Protein AF-T4VPU9-F1 (afdb_monomer)

pLDDT: mean 90.53, std 13.47, range [40.97, 97.75]

Organism: NCBI:txid1233171

Solvent-accessible surface area (backbone atoms only — not comparable to full-atom values): 3267 Å² total; per-residue (Å²): 131,86,62,66,75,38,49,59,52,52,42,48,36,46,71,36,63,43,97,87,70,46,51,73,33,54,72,66,60,52,51,51,33,37,80,66,69,47,38,49,57,69,51,43,23,69,64,70,74,44,82,73,78,135

InterPro domains:
  IPR010022 Protein of unknown function XkdX [PF09693] (22-52)

Foldseek 3Di:
DPLPVLLVVVLCQQPDADPVRHGNDDLVVLLVCCVVVSDPQVSSCVSPVDGRDD

Secondary structure (DSSP, 8-state):
---HHHHHHHHHHHHPBPTTSSBSS-HHHHHHHHHTTSS-HHHHHHHHSS----

Nearest PDB structures (foldseek):
  2xf6-assembly1_A  TM=6.928E-01  e=3.421E-01  Bacillus phage SPP1
  2xf5-assembly1_A  TM=6.984E-01  e=4.453E-01  Bacillus phage SPP1
  8s9t-assembly1_C  TM=5.178E-01  e=4.194E+00  Synechocystis sp. PCC 6803
  8ouw-assembly1_5  TM=3.597E-01  e=6.229E+00  Caenorhabditis elegans

Structure (mmCIF, N/CA/C/O backbone):
data_AF-T4VPU9-F1
#
_entry.id   AF-T4VPU9-F1
#
loop_
_atom_site.group_PDB
_atom_site.id
_atom_site.type_symbol
_atom_site.label_atom_id
_atom_site.label_alt_id
_atom_site.label_comp_id
_atom_site.label_asym_id
_atom_site.label_entity_id
_atom_site.label_seq_id
_atom_site.pdbx_PDB_ins_code
_atom_site.Cartn_x
_atom_site.Cartn_y
_atom_site.Cartn_z
_atom_site.occupancy
_atom_site.B_iso_or_equiv
_atom_site.auth_seq_id
_atom_site.auth_comp_id
_atom_site.auth_asym_id
_atom_site.aut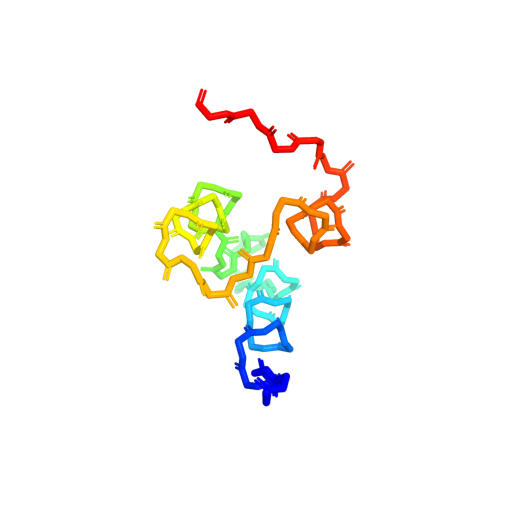h_atom_id
_atom_site.pdbx_PDB_model_num
ATOM 1 N N . MET A 1 1 ? -19.583 -7.786 -3.405 1.00 40.97 1 MET A N 1
ATOM 2 C CA . MET A 1 1 ? -18.701 -8.357 -4.444 1.00 40.97 1 MET A CA 1
ATOM 3 C C . MET A 1 1 ? -17.282 -8.024 -4.018 1.00 40.97 1 MET A C 1
ATOM 5 O O . MET A 1 1 ? -16.937 -6.852 -4.006 1.00 40.97 1 MET A O 1
ATOM 9 N N . MET A 1 2 ? -16.533 -9.007 -3.512 1.00 43.38 2 MET A N 1
ATOM 10 C CA . MET A 1 2 ? -15.168 -8.789 -3.018 1.00 43.38 2 MET A CA 1
ATOM 11 C C . MET A 1 2 ? -14.296 -8.406 -4.222 1.00 43.38 2 MET A C 1
ATOM 13 O O . MET A 1 2 ? -14.364 -9.071 -5.256 1.00 43.38 2 MET A O 1
ATOM 17 N N . ASN A 1 3 ? -13.544 -7.314 -4.141 1.00 53.94 3 ASN A N 1
ATOM 18 C CA . ASN A 1 3 ? -12.793 -6.780 -5.274 1.00 53.94 3 ASN A CA 1
ATOM 19 C C . ASN A 1 3 ? -11.385 -7.403 -5.284 1.00 53.94 3 ASN A C 1
ATOM 21 O O . ASN A 1 3 ? -10.410 -6.747 -4.934 1.00 53.94 3 ASN A O 1
ATOM 25 N N . TRP A 1 4 ? -11.286 -8.689 -5.649 1.00 52.97 4 TRP A N 1
ATOM 26 C CA . TRP A 1 4 ? -10.026 -9.465 -5.634 1.00 52.97 4 TRP A CA 1
ATOM 27 C C . TRP A 1 4 ? -8.919 -8.805 -6.477 1.00 52.97 4 TRP A C 1
ATOM 29 O O . TRP A 1 4 ? -7.738 -8.918 -6.182 1.00 52.97 4 TRP A O 1
ATOM 39 N N . LEU A 1 5 ? -9.299 -8.007 -7.479 1.00 60.66 5 LEU A N 1
ATOM 40 C CA . LEU A 1 5 ? -8.364 -7.260 -8.324 1.00 60.66 5 LEU A CA 1
ATOM 41 C C . LEU A 1 5 ? -7.657 -6.095 -7.606 1.00 60.66 5 LEU A C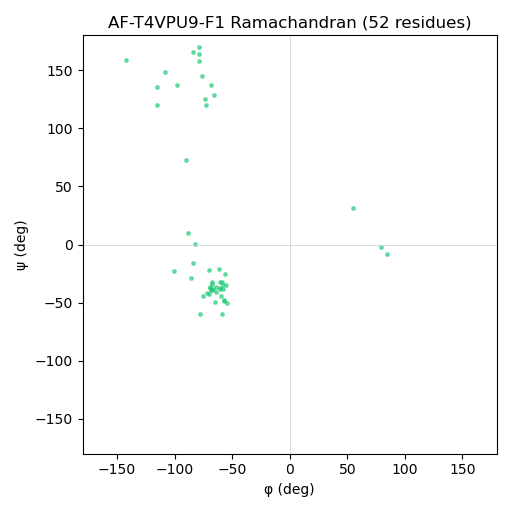 1
ATOM 43 O O . LEU A 1 5 ? -6.628 -5.629 -8.094 1.00 60.66 5 LEU A O 1
ATOM 47 N N . GLY A 1 6 ? -8.220 -5.581 -6.507 1.00 79.62 6 GLY A N 1
ATOM 48 C CA . GLY A 1 6 ? -7.643 -4.476 -5.739 1.00 79.62 6 GLY A CA 1
ATOM 49 C C . GLY A 1 6 ? -6.501 -4.955 -4.853 1.00 79.62 6 GLY A C 1
ATOM 50 O O . GLY A 1 6 ? -5.363 -4.526 -5.038 1.00 79.62 6 GLY A O 1
ATOM 51 N N . PHE A 1 7 ? -6.814 -5.880 -3.943 1.00 91.06 7 PH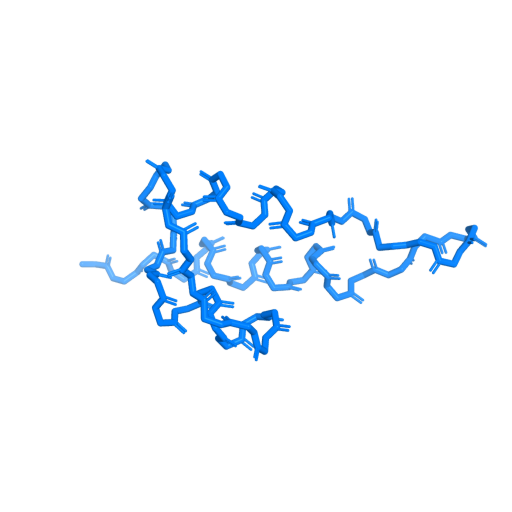E A N 1
ATOM 52 C CA . PHE A 1 7 ? -5.873 -6.405 -2.956 1.00 91.06 7 PHE A CA 1
ATOM 53 C C . PHE A 1 7 ? -4.644 -7.049 -3.608 1.00 91.06 7 PHE A C 1
ATOM 55 O O . PHE A 1 7 ? -3.538 -6.539 -3.431 1.00 91.06 7 PHE A O 1
ATOM 62 N N . ASP A 1 8 ? -4.839 -8.082 -4.437 1.00 92.94 8 ASP A N 1
ATOM 63 C CA . ASP A 1 8 ? -3.742 -8.876 -5.015 1.00 92.94 8 ASP A CA 1
ATOM 64 C C . ASP A 1 8 ? -2.766 -8.002 -5.820 1.00 92.94 8 ASP A C 1
ATOM 66 O O . ASP A 1 8 ? -1.547 -8.173 -5.784 1.00 92.94 8 ASP A O 1
ATOM 70 N N . LYS A 1 9 ? -3.299 -7.008 -6.541 1.00 92.62 9 LYS A N 1
ATOM 71 C CA . LYS A 1 9 ? -2.494 -6.097 -7.360 1.00 92.62 9 LYS A CA 1
ATOM 72 C C . LYS A 1 9 ? -1.677 -5.128 -6.509 1.00 92.62 9 LYS A C 1
ATOM 74 O O . LYS A 1 9 ? -0.525 -4.852 -6.842 1.00 92.62 9 LYS A O 1
ATOM 79 N N . ILE A 1 10 ? -2.266 -4.589 -5.442 1.00 95.62 10 ILE A N 1
ATOM 80 C CA . ILE A 1 10 ? -1.574 -3.658 -4.544 1.00 95.62 10 ILE A CA 1
ATOM 81 C C . ILE A 1 10 ? -0.514 -4.407 -3.736 1.00 95.62 10 ILE A C 1
ATOM 83 O O . ILE A 1 10 ? 0.611 -3.922 -3.628 1.00 95.62 10 ILE A O 1
ATOM 87 N N . GLU A 1 11 ? -0.836 -5.604 -3.243 1.00 96.25 11 GLU A N 1
ATOM 88 C CA . GLU A 1 11 ? 0.120 -6.488 -2.578 1.00 96.25 11 GLU A CA 1
ATOM 89 C C . GLU A 1 11 ? 1.305 -6.804 -3.497 1.00 96.25 11 GLU A C 1
ATOM 91 O O . GLU A 1 11 ? 2.461 -6.623 -3.107 1.00 96.25 11 GLU A O 1
ATOM 96 N N . TYR A 1 12 ? 1.033 -7.198 -4.746 1.00 95.56 12 TYR A N 1
ATOM 97 C CA . TYR A 1 12 ? 2.074 -7.452 -5.738 1.00 95.56 12 TYR A CA 1
ATOM 98 C C . TYR A 1 12 ? 2.966 -6.223 -5.959 1.00 95.56 12 TYR A C 1
ATOM 100 O O . TYR A 1 12 ? 4.192 -6.340 -5.929 1.00 95.56 12 TYR A O 1
ATOM 108 N N . PHE A 1 13 ? 2.389 -5.033 -6.146 1.00 95.00 13 PHE A N 1
ATOM 109 C CA . PHE A 1 13 ? 3.177 -3.819 -6.374 1.00 95.00 13 PHE A CA 1
ATOM 110 C C . PHE A 1 13 ? 3.998 -3.392 -5.158 1.00 95.00 13 PHE A C 1
ATOM 112 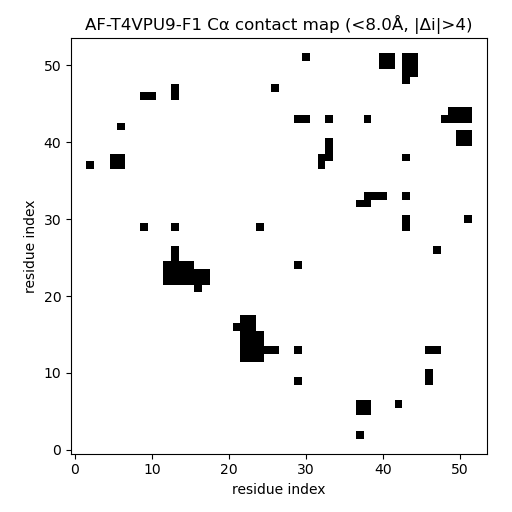O O . PHE A 1 13 ? 5.137 -2.958 -5.323 1.00 95.00 13 PHE A O 1
ATOM 119 N N . TYR A 1 14 ? 3.465 -3.532 -3.946 1.00 96.62 14 TYR A N 1
ATOM 120 C CA . TYR A 1 14 ? 4.211 -3.219 -2.730 1.00 96.62 14 TYR A CA 1
ATOM 121 C C . TYR A 1 14 ? 5.371 -4.202 -2.506 1.00 96.62 14 TYR A C 1
ATOM 123 O O . TYR A 1 14 ? 6.469 -3.800 -2.123 1.00 96.62 14 TYR A O 1
ATOM 131 N N . ASN A 1 15 ? 5.163 -5.489 -2.791 1.00 96.19 15 ASN A N 1
ATOM 132 C CA . ASN A 1 15 ? 6.182 -6.520 -2.584 1.00 96.19 15 ASN A CA 1
ATOM 133 C C . ASN A 1 15 ? 7.191 -6.647 -3.736 1.00 96.19 15 ASN A C 1
ATOM 135 O O . ASN A 1 15 ? 8.267 -7.221 -3.553 1.00 96.19 15 ASN A O 1
ATOM 139 N N . THR A 1 16 ? 6.893 -6.086 -4.908 1.00 96.69 16 THR A N 1
ATOM 140 C CA . THR A 1 16 ? 7.814 -6.074 -6.050 1.00 96.69 16 THR A CA 1
ATOM 141 C C . THR A 1 16 ? 8.942 -5.077 -5.816 1.00 96.69 16 THR A C 1
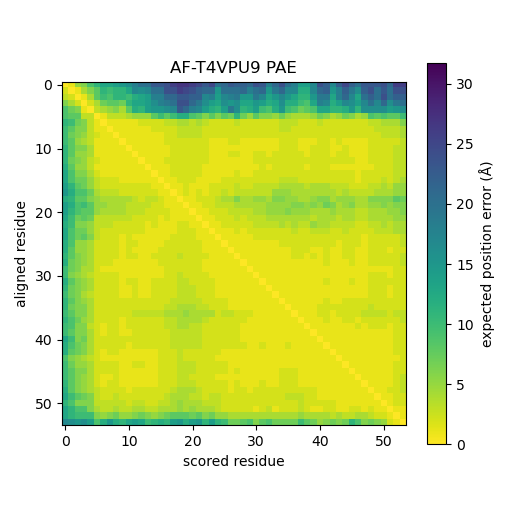ATOM 143 O O . THR A 1 16 ? 8.697 -3.891 -5.600 1.00 96.69 16 THR A O 1
ATOM 146 N N . LYS A 1 17 ? 10.190 -5.544 -5.913 1.00 96.44 17 LYS A N 1
ATOM 147 C CA . LYS A 1 17 ? 11.380 -4.687 -5.892 1.00 96.44 17 LYS A CA 1
ATOM 148 C C . LYS A 1 17 ? 11.867 -4.397 -7.307 1.00 96.44 17 LYS A C 1
ATOM 150 O O . LYS A 1 17 ? 11.923 -5.290 -8.149 1.00 96.44 17 LYS A O 1
ATOM 155 N N . MET A 1 18 ? 12.231 -3.148 -7.549 1.00 93.81 18 MET A N 1
ATOM 156 C CA . MET A 1 18 ? 12.890 -2.697 -8.768 1.00 93.81 18 MET A CA 1
ATOM 157 C C . MET A 1 18 ? 14.387 -3.038 -8.726 1.00 93.81 18 MET A C 1
ATOM 159 O O . MET A 1 18 ? 14.934 -3.421 -7.690 1.00 93.81 18 MET A O 1
ATOM 163 N N . SER A 1 19 ? 15.075 -2.878 -9.857 1.00 94.94 19 SER A N 1
ATOM 164 C CA . SER A 1 19 ? 16.513 -3.162 -9.984 1.00 94.94 19 SER A CA 1
ATOM 165 C C . SER A 1 19 ? 17.401 -2.302 -9.077 1.00 94.94 19 SER A C 1
ATOM 167 O O . SER A 1 19 ? 18.517 -2.705 -8.764 1.00 94.94 19 SER A O 1
ATOM 169 N N . ASN A 1 20 ? 16.907 -1.148 -8.620 1.00 94.44 20 ASN A N 1
ATOM 170 C CA . ASN A 1 20 ? 17.583 -0.277 -7.656 1.00 94.44 20 ASN A CA 1
ATOM 171 C C . ASN A 1 20 ? 17.397 -0.719 -6.185 1.00 94.44 20 ASN A C 1
ATOM 173 O O . ASN A 1 20 ? 17.900 -0.056 -5.285 1.00 94.44 20 ASN A O 1
ATOM 177 N N . GLY A 1 21 ? 16.676 -1.818 -5.931 1.00 93.31 21 GLY A N 1
ATOM 178 C CA . GLY A 1 21 ? 16.401 -2.345 -4.591 1.00 93.31 21 GLY A CA 1
ATOM 179 C C . GLY A 1 21 ? 15.207 -1.704 -3.876 1.00 93.31 21 GLY A C 1
ATOM 180 O O . GLY A 1 21 ? 14.784 -2.219 -2.837 1.00 93.31 21 GLY A O 1
ATOM 181 N N . GLU A 1 22 ? 14.629 -0.636 -4.427 1.00 93.12 22 GLU A N 1
ATOM 182 C CA . GLU A 1 22 ? 13.418 -0.005 -3.903 1.00 93.12 22 GLU A CA 1
ATOM 183 C C . GLU A 1 22 ? 12.168 -0.795 -4.298 1.00 93.12 22 GLU A C 1
ATOM 185 O O . GLU A 1 22 ? 12.161 -1.555 -5.268 1.00 93.12 22 GLU A O 1
ATOM 190 N N . ARG A 1 23 ? 11.080 -0.616 -3.548 1.00 93.62 23 ARG A N 1
ATOM 191 C CA . ARG A 1 23 ? 9.782 -1.199 -3.901 1.00 93.62 23 ARG A CA 1
ATOM 192 C C . ARG A 1 23 ? 9.131 -0.406 -5.026 1.00 93.62 23 ARG A C 1
ATOM 194 O O . ARG A 1 23 ? 9.232 0.816 -5.059 1.00 93.62 23 ARG A O 1
ATOM 201 N N . LEU A 1 24 ? 8.420 -1.106 -5.905 1.00 95.69 24 LEU A N 1
ATOM 202 C CA . LEU A 1 24 ? 7.651 -0.498 -6.986 1.00 95.69 24 LEU A CA 1
ATOM 203 C C . LEU A 1 24 ? 6.566 0.435 -6.434 1.00 95.69 24 LEU A C 1
ATOM 205 O O . LEU A 1 24 ? 6.327 1.493 -7.014 1.00 95.69 24 LEU A O 1
ATOM 209 N N . TRP A 1 25 ? 5.929 0.059 -5.320 1.00 96.44 25 TRP A N 1
ATOM 210 C CA . TRP A 1 25 ? 5.061 0.943 -4.545 1.00 96.44 25 TRP A CA 1
ATOM 211 C C . TRP A 1 25 ? 5.608 1.219 -3.144 1.00 96.44 25 TRP A C 1
ATOM 213 O O . TRP A 1 25 ? 6.014 0.309 -2.419 1.00 96.44 25 TRP A O 1
ATOM 223 N N . SER A 1 26 ? 5.552 2.485 -2.739 1.00 96.25 26 SER A N 1
ATOM 224 C CA . SER A 1 26 ? 5.814 2.916 -1.368 1.00 96.25 26 SER A CA 1
ATOM 225 C C . SER A 1 26 ? 4.605 2.670 -0.461 1.00 96.25 26 SER A C 1
ATOM 227 O O . SER A 1 26 ? 3.476 2.498 -0.924 1.00 96.25 26 SER A O 1
ATOM 229 N N . ILE A 1 27 ? 4.828 2.714 0.855 1.00 96.19 27 ILE A N 1
ATOM 230 C CA . ILE A 1 27 ? 3.750 2.613 1.848 1.00 96.19 27 ILE A CA 1
ATOM 231 C C . ILE A 1 27 ? 2.688 3.711 1.672 1.00 96.19 27 ILE A C 1
ATOM 233 O O . ILE A 1 27 ? 1.499 3.447 1.822 1.00 96.19 27 ILE A O 1
ATOM 237 N N . GLU A 1 28 ? 3.093 4.916 1.260 1.00 96.19 28 GLU A N 1
ATOM 238 C CA . GLU A 1 28 ? 2.183 6.036 0.995 1.00 96.19 28 GLU A CA 1
ATOM 239 C 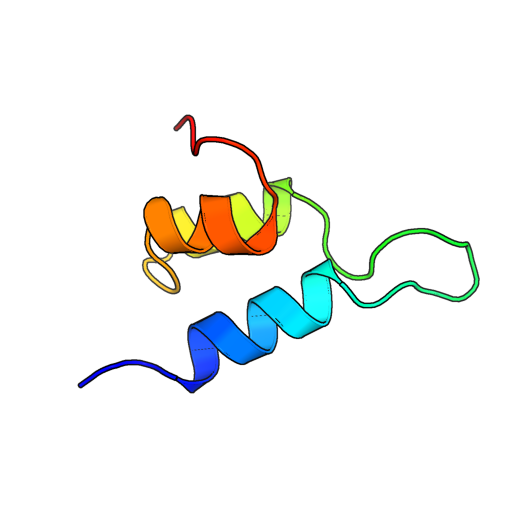C . GLU A 1 28 ? 1.230 5.740 -0.168 1.00 96.19 28 GLU A C 1
ATOM 241 O O . GLU A 1 28 ? 0.047 6.073 -0.113 1.00 96.19 28 GLU A O 1
ATOM 246 N N . GLN A 1 29 ? 1.695 5.035 -1.202 1.00 96.44 29 GLN A N 1
ATOM 247 C CA . GLN A 1 29 ? 0.813 4.607 -2.290 1.00 96.44 29 GLN A CA 1
ATOM 248 C C . GLN A 1 29 ? -0.212 3.566 -1.812 1.00 96.44 29 GLN A C 1
ATOM 250 O O . GLN A 1 29 ? -1.362 3.597 -2.256 1.00 96.44 29 GLN A O 1
ATOM 255 N N . VAL A 1 30 ? 0.155 2.700 -0.857 1.00 96.56 30 VAL A N 1
ATOM 256 C CA . VAL A 1 30 ? -0.788 1.769 -0.212 1.00 96.56 30 VAL A CA 1
ATOM 257 C C . VAL A 1 30 ? -1.797 2.53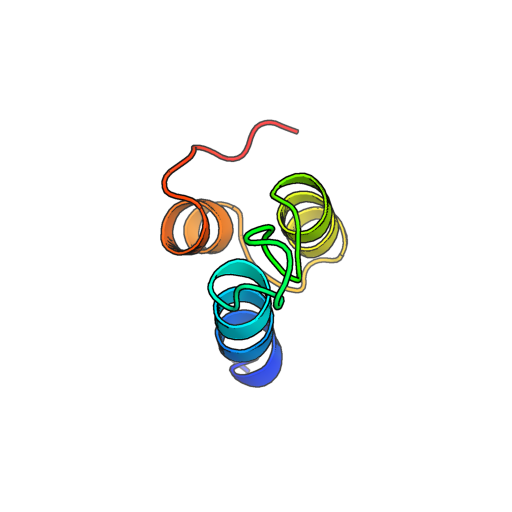0 0.664 1.00 96.56 30 VAL A C 1
ATOM 259 O O . VAL A 1 30 ? -2.987 2.228 0.604 1.00 96.56 30 VAL A O 1
ATOM 262 N N . LYS A 1 31 ? -1.387 3.586 1.387 1.00 96.62 31 LYS A N 1
ATOM 263 C CA . LYS A 1 31 ? -2.317 4.462 2.137 1.00 96.62 31 LYS A CA 1
ATOM 264 C C . LYS A 1 31 ? -3.341 5.130 1.220 1.00 96.62 31 LYS A C 1
ATOM 266 O O . LYS A 1 31 ? -4.532 5.137 1.521 1.00 96.62 31 LYS A O 1
ATOM 271 N N . VAL A 1 32 ? -2.907 5.644 0.068 1.00 95.44 32 VAL A N 1
ATOM 272 C CA . VAL A 1 32 ? -3.811 6.233 -0.937 1.00 95.44 32 VAL A CA 1
ATOM 273 C C . VAL A 1 32 ? -4.824 5.206 -1.450 1.00 95.44 32 VAL A C 1
ATOM 275 O O . VAL A 1 32 ? -5.958 5.568 -1.764 1.00 95.44 32 VAL A O 1
ATOM 278 N N . ALA A 1 33 ? -4.457 3.926 -1.527 1.00 94.88 33 ALA A N 1
ATOM 279 C CA . ALA A 1 33 ? -5.392 2.877 -1.911 1.00 94.88 33 ALA A CA 1
ATOM 280 C C . ALA A 1 33 ? -6.499 2.647 -0.866 1.00 94.88 33 ALA A C 1
ATOM 282 O O . ALA A 1 33 ? -7.631 2.373 -1.266 1.00 94.88 33 ALA A O 1
ATOM 283 N N . VAL A 1 34 ? -6.207 2.839 0.428 1.00 95.44 34 VAL A N 1
ATOM 284 C CA . VAL A 1 34 ? -7.224 2.862 1.496 1.00 95.44 34 VAL A CA 1
ATOM 285 C C . VAL A 1 34 ? -8.162 4.056 1.315 1.00 95.44 34 VAL A C 1
ATOM 287 O O . VAL A 1 34 ? -9.374 3.881 1.255 1.00 95.44 34 VAL A O 1
ATOM 290 N N . VAL A 1 35 ? -7.611 5.261 1.111 1.00 95.19 35 VAL A N 1
ATOM 291 C CA . VAL A 1 35 ? -8.398 6.495 0.883 1.00 95.19 35 VAL A CA 1
ATOM 292 C C . VAL A 1 35 ? -9.304 6.385 -0.350 1.00 95.19 35 VAL A C 1
ATOM 294 O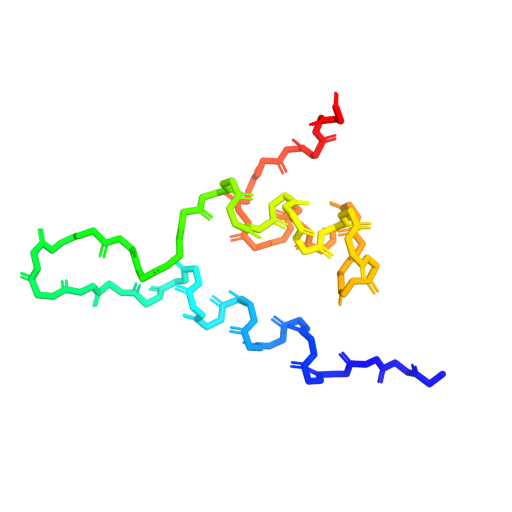 O . VAL A 1 35 ? -10.385 6.962 -0.392 1.00 95.19 35 VAL A O 1
ATOM 297 N N . ARG A 1 36 ? -8.875 5.638 -1.372 1.00 93.19 36 ARG A N 1
ATOM 298 C CA . ARG A 1 36 ? -9.643 5.383 -2.604 1.00 93.19 36 ARG A CA 1
ATOM 299 C C . ARG A 1 36 ? -10.568 4.167 -2.514 1.00 93.19 36 ARG A C 1
ATOM 301 O O . ARG A 1 36 ? -11.052 3.720 -3.558 1.00 93.19 36 ARG A O 1
ATOM 308 N N . GLU A 1 37 ? -10.746 3.611 -1.317 1.00 92.81 37 GLU A N 1
ATOM 309 C CA . GLU A 1 37 ? -11.612 2.460 -1.038 1.00 92.81 37 GLU A CA 1
ATOM 310 C C . GLU A 1 37 ? -11.278 1.238 -1.917 1.00 92.81 37 GLU A C 1
ATOM 312 O O . GLU A 1 37 ? -12.145 0.459 -2.315 1.00 92.81 37 GLU A O 1
ATOM 317 N N . LYS A 1 38 ? -10.000 1.087 -2.293 1.00 93.44 38 LYS A N 1
ATOM 318 C CA . LYS A 1 38 ? -9.514 -0.070 -3.065 1.00 93.44 38 LYS A CA 1
ATOM 319 C C . LYS A 1 38 ? -9.146 -1.244 -2.176 1.00 93.44 38 LYS A C 1
ATOM 321 O O . LYS A 1 38 ? -9.231 -2.375 -2.644 1.00 93.44 38 LYS A O 1
ATOM 326 N N . ILE A 1 39 ? -8.741 -0.944 -0.949 1.00 94.88 39 ILE A N 1
ATOM 327 C CA . ILE A 1 39 ? -8.459 -1.890 0.125 1.00 94.88 39 ILE A CA 1
ATOM 328 C C . ILE A 1 39 ? -8.942 -1.302 1.453 1.00 94.88 39 ILE A C 1
ATOM 330 O O . ILE A 1 39 ? -9.085 -0.084 1.574 1.00 94.88 39 ILE A O 1
ATOM 334 N N . SER A 1 40 ? -9.179 -2.150 2.446 1.00 95.94 40 SER A N 1
ATOM 335 C CA . SER A 1 40 ? -9.520 -1.733 3.807 1.00 95.94 40 SER A CA 1
ATOM 336 C C . SER A 1 40 ? -8.275 -1.404 4.658 1.00 95.94 40 SER A C 1
ATOM 338 O O . SER A 1 40 ? -7.156 -1.785 4.296 1.00 95.94 40 SER A O 1
ATOM 340 N N . PRO A 1 41 ? -8.428 -0.736 5.818 1.00 96.69 41 PRO A N 1
ATOM 341 C CA . PRO A 1 41 ? -7.346 -0.571 6.796 1.00 96.69 41 PRO A CA 1
ATOM 342 C C . PRO A 1 41 ? -6.717 -1.899 7.258 1.00 96.69 41 PRO A C 1
ATOM 344 O O . PRO A 1 41 ? -5.508 -1.982 7.475 1.00 96.69 41 PRO A O 1
ATOM 347 N N . GLU A 1 42 ? -7.509 -2.966 7.374 1.00 96.38 42 GLU A N 1
ATOM 348 C CA . GLU A 1 42 ? -7.010 -4.300 7.724 1.00 96.38 42 GLU A CA 1
ATOM 349 C C . GLU A 1 42 ? -6.175 -4.908 6.594 1.00 96.38 42 GLU A C 1
ATOM 351 O O . GLU A 1 42 ? -5.171 -5.574 6.842 1.00 96.38 42 GLU A O 1
ATOM 356 N N . GLU A 1 43 ? -6.573 -4.681 5.344 1.00 95.88 43 GLU A N 1
ATOM 357 C CA . GLU A 1 43 ? -5.812 -5.099 4.170 1.00 95.88 43 GLU A CA 1
ATOM 358 C C . GLU A 1 43 ? -4.510 -4.306 4.017 1.00 95.88 43 GLU A C 1
ATOM 360 O O . GLU A 1 43 ? -3.484 -4.897 3.685 1.00 95.88 43 GLU A O 1
ATOM 365 N N . PHE A 1 44 ? -4.508 -3.011 4.351 1.00 96.94 44 PHE A N 1
ATOM 366 C CA . PHE A 1 44 ? -3.277 -2.227 4.472 1.00 96.94 44 PHE A CA 1
ATOM 367 C C . PHE A 1 44 ? -2.303 -2.895 5.445 1.00 96.94 44 PHE A C 1
ATOM 369 O O . PHE A 1 44 ? -1.165 -3.165 5.067 1.00 96.94 44 PHE A O 1
ATOM 376 N N . LYS A 1 45 ? -2.770 -3.255 6.648 1.00 97.75 45 LYS A N 1
ATOM 377 C CA . LYS A 1 45 ? -1.940 -3.936 7.652 1.00 97.75 45 LYS A CA 1
ATOM 378 C C . LYS A 1 45 ? -1.411 -5.283 7.169 1.00 97.75 45 LYS A C 1
ATOM 380 O O . LYS A 1 45 ? -0.268 -5.622 7.457 1.00 97.75 45 LYS A O 1
ATOM 385 N N . LYS A 1 46 ? -2.206 -6.044 6.411 1.00 97.06 46 LYS A N 1
ATOM 386 C CA . LYS A 1 46 ? -1.748 -7.306 5.802 1.00 97.06 46 LYS A CA 1
ATOM 387 C C . LYS A 1 46 ? -0.623 -7.087 4.787 1.00 97.06 46 LYS A C 1
ATOM 389 O O . LYS A 1 46 ? 0.318 -7.870 4.773 1.00 97.06 46 LYS A O 1
ATOM 394 N N . ILE A 1 47 ? -0.711 -6.036 3.970 1.00 96.06 47 ILE A N 1
ATOM 395 C CA . ILE A 1 47 ? 0.269 -5.736 2.915 1.00 96.06 47 ILE A CA 1
ATOM 396 C C . ILE A 1 47 ? 1.563 -5.156 3.500 1.00 96.06 47 ILE A C 1
ATOM 398 O O . ILE A 1 47 ? 2.656 -5.537 3.085 1.00 96.06 47 ILE A O 1
ATOM 402 N N . THR A 1 48 ? 1.453 -4.214 4.438 1.00 96.06 48 THR A N 1
ATOM 403 C CA . THR A 1 48 ? 2.586 -3.399 4.909 1.00 96.06 48 THR A CA 1
ATOM 404 C C . THR A 1 48 ? 3.171 -3.882 6.233 1.00 96.06 48 THR A C 1
ATOM 406 O O . THR A 1 48 ? 4.332 -3.601 6.521 1.00 96.06 48 THR A O 1
ATOM 409 N N . GLY A 1 49 ? 2.387 -4.608 7.036 1.00 97.06 49 GLY A N 1
ATOM 410 C CA . GLY A 1 49 ? 2.709 -4.952 8.421 1.00 97.06 49 GLY A CA 1
ATOM 411 C C . GLY A 1 49 ? 2.450 -3.822 9.424 1.00 97.06 49 GLY A C 1
ATOM 412 O O . GLY A 1 49 ? 2.625 -4.030 10.623 1.00 97.06 49 GLY A O 1
ATOM 413 N N . GLU A 1 50 ? 2.018 -2.647 8.963 1.00 96.19 50 GLU A N 1
ATOM 414 C CA . GLU A 1 50 ? 1.807 -1.457 9.789 1.00 96.19 50 GLU A CA 1
ATOM 415 C C . GLU A 1 50 ? 0.316 -1.159 9.970 1.00 96.19 50 GLU A C 1
ATOM 417 O O . GLU A 1 50 ? -0.502 -1.413 9.086 1.00 96.19 50 GLU A O 1
ATOM 422 N N . ASP A 1 51 ? -0.057 -0.597 11.120 1.00 97.12 51 ASP A N 1
ATOM 423 C CA . ASP A 1 51 ? -1.417 -0.101 11.326 1.00 97.12 51 ASP A CA 1
ATOM 424 C C . ASP A 1 51 ? -1.683 1.126 10.439 1.00 97.12 51 ASP A C 1
ATOM 426 O O . ASP A 1 51 ? -0.840 2.016 10.302 1.00 97.12 51 ASP A O 1
ATOM 430 N N . TYR A 1 52 ? -2.867 1.181 9.826 1.00 94.94 52 TYR A N 1
ATOM 431 C CA . TYR A 1 52 ? -3.264 2.341 9.036 1.00 94.94 52 TYR A CA 1
ATOM 432 C C . TYR A 1 52 ? -3.597 3.517 9.961 1.00 94.94 52 TYR A C 1
ATOM 434 O O . TYR A 1 52 ? -4.516 3.438 10.776 1.00 94.94 52 TYR A O 1
ATOM 442 N N . ILE A 1 53 ? -2.860 4.616 9.800 1.00 91.19 53 ILE A N 1
ATOM 443 C CA . ILE A 1 53 ? -3.103 5.894 10.472 1.00 91.19 53 ILE A CA 1
ATOM 444 C C . ILE A 1 53 ? -3.460 6.908 9.383 1.00 91.19 53 ILE A C 1
ATOM 446 O O . ILE A 1 53 ? -2.673 7.102 8.450 1.00 91.19 53 ILE A O 1
ATOM 450 N N . ALA A 1 54 ? -4.663 7.477 9.491 1.00 77.69 54 ALA A N 1
ATOM 451 C CA . ALA A 1 54 ? -5.206 8.470 8.563 1.00 77.69 54 ALA A CA 1
ATOM 452 C C . ALA A 1 54 ? -4.576 9.856 8.756 1.00 77.69 54 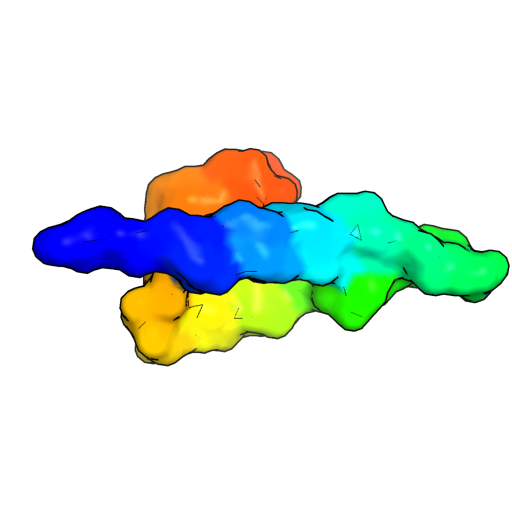ALA A C 1
ATOM 454 O O . ALA A 1 54 ? -4.272 10.209 9.920 1.00 77.69 54 ALA A O 1
#

Mean predicted aligned error: 3.88 Å

Sequence (54 aa):
MMNWLGFDKIEYFYNTKMSNGERLWSIEQVKVAVVREKISPEEFKKITGEDYIA

Radius of gyration: 10.87 Å; Cα contacts (8 Å, |Δi|>4): 54; chains: 1; bounding box: 36×18×21 Å